Protein AF-A0A6I1E7Z6-F1 (afdb_monomer_lite)

Foldseek 3Di:
DDDPPPDDPDDDDPPPDDQVVLLVPDDPLLNVLCVPDPDNDRSVVLVVQLVVCVVVVDDNVSSSVRD

Secondary structure (DSSP, 8-state):
------S--S------S-HHHHHHTS-HHHHHHHHH-SS---HHHHHHHHHHHHTTT--HHHHHHT-

Structure (mmCIF, N/CA/C/O backbone):
data_AF-A0A6I1E7Z6-F1
#
_entry.id   AF-A0A6I1E7Z6-F1
#
loop_
_atom_site.group_PDB
_atom_site.id
_atom_site.type_symbol
_atom_site.label_atom_id
_atom_site.label_alt_id
_atom_site.label_comp_id
_atom_site.label_asym_id
_atom_site.label_entity_id
_atom_site.label_seq_id
_atom_site.pdbx_PDB_ins_code
_atom_site.Cartn_x
_atom_site.Cartn_y
_atom_site.Cartn_z
_atom_site.occupancy
_atom_site.B_iso_or_equiv
_atom_site.auth_seq_id
_atom_site.auth_comp_id
_atom_site.auth_asym_id
_atom_site.auth_atom_id
_atom_site.pdbx_PDB_model_num
ATOM 1 N N . MET A 1 1 ? 5.417 -8.020 -27.877 1.00 39.31 1 MET A N 1
ATOM 2 C CA . MET A 1 1 ? 6.793 -7.559 -27.588 1.00 39.31 1 MET A CA 1
ATOM 3 C C . MET A 1 1 ? 7.441 -8.517 -26.606 1.00 39.31 1 MET A C 1
ATOM 5 O O . MET A 1 1 ? 6.993 -8.635 -25.468 1.00 39.31 1 MET A O 1
ATOM 9 N N . ASN A 1 2 ? 8.416 -9.272 -27.108 1.00 45.44 2 ASN A N 1
ATOM 10 C CA . ASN A 1 2 ? 9.078 -10.365 -26.407 1.00 45.44 2 ASN A CA 1
ATOM 11 C C . ASN A 1 2 ? 10.050 -9.798 -25.371 1.00 45.44 2 ASN A C 1
ATOM 13 O O . ASN A 1 2 ? 10.783 -8.852 -25.638 1.00 45.44 2 ASN A O 1
ATOM 17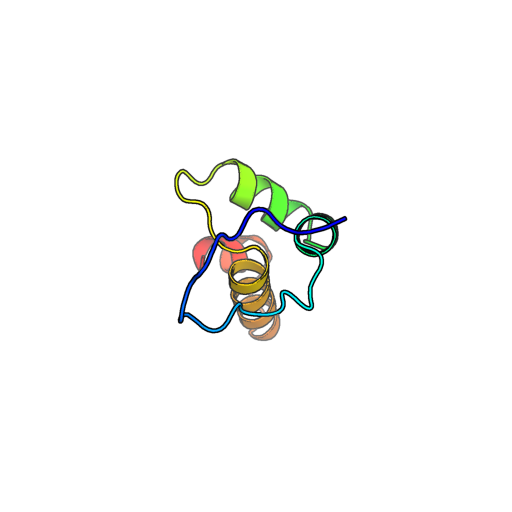 N N . LYS A 1 3 ? 9.998 -10.340 -24.156 1.00 61.78 3 LYS A N 1
ATOM 18 C CA . LYS A 1 3 ? 10.824 -9.898 -23.033 1.00 61.78 3 LYS A CA 1
ATOM 19 C C . LYS A 1 3 ? 12.240 -10.450 -23.233 1.00 61.78 3 LYS A C 1
ATOM 21 O O . LYS A 1 3 ? 12.378 -11.657 -23.413 1.00 61.78 3 LYS A O 1
ATOM 26 N N . ASN A 1 4 ? 13.262 -9.594 -23.169 1.00 70.88 4 ASN A N 1
ATOM 27 C CA . ASN A 1 4 ? 14.686 -9.966 -23.190 1.00 70.88 4 ASN A CA 1
ATOM 28 C C . ASN A 1 4 ? 15.067 -10.746 -21.917 1.00 70.88 4 ASN A C 1
ATOM 30 O O . ASN A 1 4 ? 15.711 -10.207 -21.024 1.00 70.88 4 ASN A O 1
ATOM 34 N N . LEU A 1 5 ? 14.601 -11.989 -21.783 1.00 70.50 5 LEU A N 1
ATOM 35 C CA . LEU A 1 5 ? 14.831 -12.817 -20.590 1.00 70.50 5 LEU A CA 1
ATOM 36 C C . LEU A 1 5 ? 15.872 -13.925 -20.806 1.00 70.50 5 LEU A C 1
ATOM 38 O O . LEU A 1 5 ? 16.236 -14.590 -19.840 1.00 70.50 5 LEU A O 1
ATOM 42 N N . GLY A 1 6 ? 16.367 -14.109 -22.037 1.00 71.69 6 GLY A N 1
ATOM 43 C CA . GLY A 1 6 ? 17.269 -15.213 -22.383 1.00 71.69 6 GLY A CA 1
ATOM 44 C C . GLY A 1 6 ? 16.660 -16.595 -22.093 1.00 71.69 6 GLY A C 1
ATOM 45 O O . GLY A 1 6 ? 15.475 -16.722 -21.776 1.00 71.69 6 GLY A O 1
ATOM 46 N N . SER A 1 7 ? 17.466 -17.651 -22.201 1.00 76.94 7 SER A N 1
ATOM 47 C CA . SER A 1 7 ? 17.083 -19.001 -21.774 1.00 76.94 7 SER A CA 1
ATOM 48 C C . SER A 1 7 ? 17.363 -19.166 -20.277 1.00 76.94 7 SER A C 1
ATOM 50 O O . SER A 1 7 ? 18.495 -19.433 -19.877 1.00 76.94 7 SER A O 1
ATOM 52 N N . THR A 1 8 ? 16.346 -18.994 -19.434 1.00 77.38 8 THR A N 1
ATOM 53 C CA . THR A 1 8 ? 16.450 -19.233 -17.987 1.00 77.38 8 THR A CA 1
ATOM 54 C C . THR A 1 8 ? 15.507 -20.351 -17.550 1.00 77.38 8 THR A C 1
ATOM 56 O O . THR A 1 8 ? 14.353 -20.396 -17.969 1.00 77.38 8 THR A O 1
ATOM 59 N N . SER A 1 9 ? 15.995 -21.253 -16.692 1.00 79.81 9 SER A N 1
ATOM 60 C CA . SER A 1 9 ? 15.187 -22.316 -16.066 1.00 79.81 9 SER A CA 1
ATOM 61 C C . SER A 1 9 ? 14.325 -21.785 -14.904 1.00 79.81 9 SER A C 1
ATOM 63 O O . SER A 1 9 ? 13.451 -22.473 -14.374 1.00 79.81 9 SER A O 1
ATOM 65 N N . LEU A 1 10 ? 14.532 -20.525 -14.495 1.00 80.81 10 LEU A N 1
ATOM 66 C CA . LEU A 1 10 ? 13.772 -19.900 -13.418 1.00 80.81 10 LEU A CA 1
ATOM 67 C C . LEU A 1 10 ? 12.367 -19.515 -13.890 1.00 80.81 10 LEU A C 1
ATOM 69 O O . LEU A 1 10 ? 12.183 -18.782 -14.864 1.00 80.81 10 LEU A O 1
ATOM 73 N N . ARG A 1 11 ? 11.348 -19.948 -13.140 1.00 75.50 11 ARG A N 1
ATOM 74 C CA . ARG A 1 11 ? 9.955 -19.578 -13.407 1.00 75.50 11 ARG A CA 1
ATOM 75 C C . ARG A 1 11 ? 9.774 -18.067 -13.245 1.00 75.50 11 ARG A C 1
ATOM 77 O O . ARG A 1 11 ? 9.769 -17.543 -12.131 1.00 75.50 11 ARG A O 1
ATOM 84 N N . GLY A 1 12 ? 9.547 -17.371 -14.357 1.00 68.19 12 GLY A N 1
ATOM 85 C CA . GLY A 1 12 ? 9.212 -15.950 -14.350 1.00 68.19 12 GLY A CA 1
ATOM 86 C C . GLY A 1 12 ? 7.945 -15.682 -13.532 1.00 68.19 12 GLY A C 1
ATOM 87 O O . GLY A 1 12 ? 6.864 -16.191 -13.837 1.00 68.19 12 GLY A O 1
ATOM 88 N N . LYS A 1 13 ? 8.058 -14.862 -12.484 1.00 68.38 13 LYS A N 1
ATOM 89 C CA . LYS A 1 13 ? 6.913 -14.480 -11.652 1.00 68.38 13 LYS A CA 1
ATOM 90 C C . LYS A 1 13 ? 6.054 -13.476 -12.425 1.00 68.38 13 LYS A C 1
ATOM 92 O O . LYS A 1 13 ? 6.496 -12.359 -12.702 1.00 68.38 13 LYS A O 1
ATOM 97 N N . LYS A 1 14 ? 4.823 -13.857 -12.788 1.00 62.78 14 LYS A N 1
ATOM 98 C CA . LYS A 1 14 ? 3.854 -12.925 -13.388 1.00 62.78 14 LYS A CA 1
ATOM 99 C C . LYS A 1 14 ? 3.558 -11.815 -12.374 1.00 62.78 14 LYS A C 1
ATOM 101 O O . LYS A 1 14 ? 2.984 -12.069 -11.318 1.00 62.78 14 LYS A O 1
ATOM 106 N N . ARG A 1 15 ? 3.962 -10.580 -12.682 1.00 65.69 15 ARG A N 1
ATOM 107 C CA . ARG A 1 15 ? 3.542 -9.397 -11.922 1.00 65.69 15 ARG A CA 1
ATOM 108 C C . ARG A 1 15 ? 2.103 -9.083 -12.334 1.00 65.69 15 ARG A C 1
ATOM 110 O O . ARG A 1 15 ? 1.882 -8.555 -13.413 1.00 65.69 15 ARG A O 1
ATOM 117 N N . VAL A 1 16 ? 1.138 -9.481 -11.503 1.00 65.56 16 VAL A N 1
ATOM 118 C CA . VAL A 1 16 ? -0.301 -9.211 -11.718 1.00 65.56 16 VAL A CA 1
ATOM 119 C C . VAL A 1 16 ? -0.646 -7.744 -11.430 1.00 65.56 16 VAL A C 1
ATOM 121 O O . VAL A 1 16 ? -1.673 -7.249 -11.867 1.00 65.56 16 VAL A O 1
ATOM 124 N N . VAL A 1 17 ? 0.222 -7.028 -10.713 1.00 66.75 17 VAL A N 1
ATOM 125 C CA . VAL A 1 17 ? -0.038 -5.658 -10.269 1.00 66.75 17 VAL A CA 1
ATOM 126 C C . VAL A 1 17 ? 0.843 -4.690 -11.047 1.00 66.75 17 VAL A C 1
ATOM 128 O O . VAL A 1 17 ? 2.056 -4.903 -11.127 1.00 66.75 17 VAL A O 1
ATOM 131 N N . ASN A 1 18 ? 0.239 -3.632 -11.596 1.00 74.56 18 ASN A N 1
ATOM 132 C CA . ASN A 1 18 ? 0.971 -2.520 -12.191 1.00 74.56 18 ASN A CA 1
ATOM 133 C C . ASN A 1 18 ? 1.725 -1.765 -11.071 1.00 74.56 18 ASN A C 1
ATOM 135 O O . ASN A 1 18 ? 1.081 -1.231 -10.158 1.00 74.56 18 ASN A O 1
ATOM 139 N N . PRO A 1 19 ? 3.073 -1.744 -11.087 1.00 69.06 19 PRO A N 1
ATOM 140 C CA . PRO A 1 19 ? 3.865 -1.096 -10.042 1.00 69.06 19 PRO A CA 1
ATOM 141 C C . PRO A 1 19 ? 3.573 0.400 -9.906 1.00 69.06 19 PRO A C 1
ATOM 143 O O . PRO A 1 19 ? 3.514 0.894 -8.785 1.00 69.06 19 PRO A O 1
ATOM 146 N N . VAL A 1 20 ? 3.332 1.088 -11.026 1.00 77.94 20 VAL A N 1
ATOM 147 C CA . VAL A 1 20 ? 3.064 2.535 -11.058 1.00 77.94 20 VAL A CA 1
ATOM 148 C C . VAL A 1 20 ? 1.722 2.831 -10.389 1.00 77.94 20 VAL A C 1
ATOM 150 O O . VAL A 1 20 ? 1.664 3.540 -9.393 1.00 77.94 20 VAL A O 1
ATOM 153 N N . GLN A 1 21 ? 0.666 2.123 -10.798 1.00 83.25 21 GLN A N 1
ATOM 154 C CA . GLN A 1 21 ? -0.665 2.260 -10.195 1.00 83.25 21 GLN A CA 1
ATOM 155 C C . GLN A 1 21 ? -0.682 1.926 -8.690 1.00 83.25 21 GLN A C 1
ATOM 157 O O . GLN A 1 21 ? -1.458 2.485 -7.913 1.00 83.25 21 GLN A O 1
ATOM 162 N N . SER A 1 22 ? 0.177 1.005 -8.247 1.00 83.88 22 SER A N 1
ATOM 163 C CA . SER A 1 22 ? 0.295 0.667 -6.821 1.00 83.88 22 SER A CA 1
ATOM 164 C C . SER A 1 22 ? 0.849 1.821 -5.993 1.00 83.88 22 SER A C 1
ATOM 166 O O . SER A 1 22 ? 0.481 1.945 -4.828 1.00 83.88 22 SER A O 1
ATOM 168 N N . TYR A 1 23 ? 1.733 2.625 -6.583 1.00 84.44 23 TYR A N 1
ATOM 169 C CA . TYR A 1 23 ? 2.304 3.813 -5.963 1.00 84.44 23 TYR A CA 1
ATOM 170 C C . TYR A 1 23 ? 1.328 4.996 -6.021 1.00 84.44 23 TYR A C 1
ATOM 172 O O . TYR A 1 23 ? 1.084 5.639 -5.003 1.00 84.44 23 TYR A O 1
ATOM 180 N N . ASP A 1 24 ? 0.679 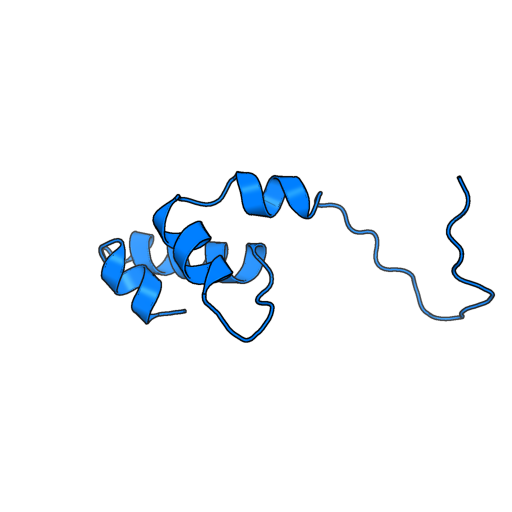5.218 -7.166 1.00 87.44 24 ASP A N 1
ATOM 181 C CA . ASP A 1 24 ? -0.267 6.331 -7.350 1.00 87.44 24 ASP A CA 1
ATOM 182 C C . ASP A 1 24 ? -1.492 6.228 -6.428 1.00 87.44 24 ASP A C 1
A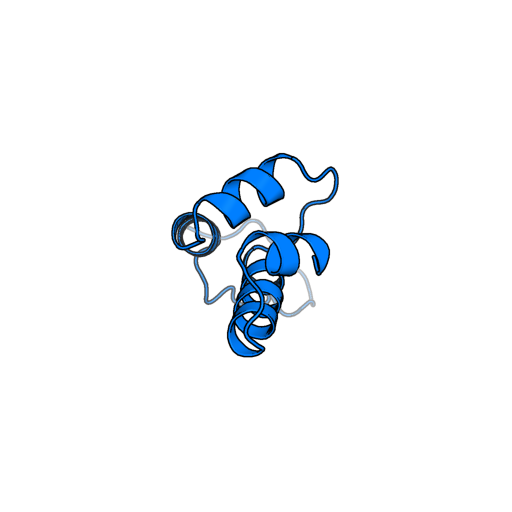TOM 184 O O . ASP A 1 24 ? -2.044 7.232 -5.984 1.00 87.44 24 ASP A O 1
ATOM 188 N N . THR A 1 25 ? -1.898 5.002 -6.079 1.00 88.19 25 THR A N 1
ATOM 189 C CA . THR A 1 25 ? -3.032 4.732 -5.173 1.00 88.19 25 THR A CA 1
ATOM 190 C C . THR A 1 25 ? -2.668 4.769 -3.684 1.00 88.19 25 THR A C 1
ATOM 192 O O . THR A 1 25 ? -3.451 4.310 -2.840 1.00 88.19 25 THR A O 1
ATOM 195 N N . LEU A 1 26 ? -1.473 5.249 -3.331 1.00 89.56 26 LEU A N 1
ATOM 196 C CA . LEU A 1 26 ? -1.075 5.448 -1.940 1.00 89.56 26 LEU A CA 1
ATOM 197 C C . LEU A 1 26 ? -1.587 6.794 -1.392 1.00 89.56 26 LEU A C 1
ATOM 199 O O . LEU A 1 26 ? -1.652 7.783 -2.133 1.00 89.56 26 LEU A O 1
ATOM 203 N N . PRO A 1 27 ? -1.898 6.869 -0.083 1.00 90.38 27 PRO A N 1
ATOM 204 C CA . PRO A 1 27 ? -2.147 8.136 0.598 1.00 90.38 27 PRO A CA 1
ATOM 205 C C . PRO A 1 27 ? -0.971 9.107 0.442 1.00 90.38 27 PRO A C 1
ATOM 207 O O . PRO A 1 27 ? 0.184 8.687 0.435 1.00 90.38 27 PRO A O 1
ATOM 210 N N . ALA A 1 28 ? -1.266 10.406 0.354 1.00 90.75 28 ALA A N 1
ATOM 211 C CA . ALA A 1 28 ? -0.257 11.459 0.222 1.00 90.75 28 ALA A CA 1
ATOM 212 C C . ALA A 1 28 ? 0.885 11.383 1.264 1.00 90.75 28 ALA A C 1
ATOM 214 O O . ALA A 1 28 ? 2.035 11.357 0.829 1.00 90.75 28 ALA A O 1
ATOM 215 N N . PRO A 1 29 ? 0.627 11.261 2.587 1.00 89.81 29 PRO A N 1
ATOM 216 C CA . PRO A 1 29 ? 1.710 11.182 3.577 1.00 89.81 29 PRO A CA 1
ATOM 217 C C . PRO A 1 29 ? 2.611 9.958 3.367 1.00 89.81 29 PRO A C 1
ATOM 219 O O . PRO A 1 29 ? 3.828 10.050 3.485 1.00 89.81 29 PRO A O 1
ATOM 222 N N . LEU A 1 30 ? 2.030 8.827 2.959 1.00 90.25 30 LEU A N 1
ATOM 223 C CA . LEU A 1 30 ? 2.781 7.606 2.681 1.00 90.25 30 LEU A CA 1
ATOM 224 C C . LEU A 1 30 ? 3.650 7.723 1.417 1.00 90.25 30 LEU A C 1
ATOM 226 O O . LEU A 1 30 ? 4.716 7.116 1.352 1.00 90.25 30 LEU A O 1
ATOM 230 N N . ARG A 1 31 ? 3.211 8.495 0.412 1.00 91.12 31 ARG A N 1
ATOM 231 C CA . ARG A 1 31 ? 4.011 8.770 -0.796 1.00 91.12 31 ARG A CA 1
ATOM 232 C C . ARG A 1 31 ? 5.207 9.658 -0.501 1.00 91.12 31 ARG A C 1
ATOM 234 O O . ARG A 1 31 ? 6.289 9.357 -0.989 1.00 91.12 31 ARG A O 1
ATOM 241 N N . VAL A 1 32 ? 5.010 10.717 0.285 1.00 90.56 32 VAL A N 1
ATOM 242 C CA . VAL A 1 32 ? 6.104 11.610 0.697 1.00 90.56 32 VAL A CA 1
ATOM 243 C C . VAL A 1 32 ? 7.148 10.811 1.465 1.00 90.56 32 VAL A C 1
ATOM 245 O O . VAL A 1 32 ? 8.301 10.774 1.048 1.00 90.56 32 VAL A O 1
ATOM 248 N N . TRP A 1 33 ? 6.719 10.051 2.476 1.00 89.94 33 TRP A N 1
ATOM 249 C CA . TRP A 1 33 ? 7.623 9.190 3.232 1.00 89.94 33 TRP A CA 1
ATOM 250 C C . TRP A 1 33 ? 8.390 8.221 2.325 1.00 89.94 33 TRP A C 1
ATOM 252 O O . TRP A 1 33 ? 9.612 8.191 2.371 1.00 89.94 33 TRP A O 1
ATOM 262 N N . LEU A 1 34 ? 7.706 7.502 1.419 1.00 89.31 34 LEU A N 1
ATOM 263 C CA . LEU A 1 34 ? 8.357 6.577 0.475 1.00 89.31 34 LEU A CA 1
ATOM 264 C C . LEU A 1 34 ? 9.379 7.248 -0.452 1.00 89.31 34 LEU A C 1
ATOM 266 O O . LEU A 1 34 ? 10.297 6.570 -0.909 1.00 89.31 34 LEU A O 1
ATOM 270 N N . SER A 1 35 ? 9.212 8.536 -0.758 1.00 88.06 35 SER A N 1
ATOM 271 C CA . SER A 1 35 ? 10.157 9.290 -1.588 1.00 88.06 35 SER A CA 1
ATOM 272 C C . SER A 1 35 ? 11.427 9.709 -0.841 1.00 88.06 35 SER A C 1
ATOM 274 O O . SER A 1 35 ? 12.451 9.942 -1.476 1.00 88.06 35 SER A O 1
ATOM 276 N N . GLU A 1 36 ? 11.371 9.762 0.491 1.00 89.00 36 GLU A N 1
ATOM 277 C CA . GLU A 1 36 ? 12.482 10.162 1.360 1.00 89.00 36 GLU A CA 1
ATOM 278 C C . GLU A 1 36 ? 13.321 8.966 1.841 1.00 89.00 36 GLU A C 1
ATOM 280 O O . GLU A 1 36 ? 14.456 9.138 2.290 1.00 89.00 36 GLU A O 1
ATOM 285 N N . VAL A 1 37 ? 12.799 7.736 1.746 1.00 86.81 37 VAL A N 1
ATOM 286 C CA . VAL A 1 37 ? 13.503 6.547 2.249 1.00 86.81 37 VAL A CA 1
ATOM 287 C C . VAL A 1 37 ? 14.671 6.166 1.342 1.00 86.81 37 VAL A C 1
ATOM 289 O O . VAL A 1 37 ? 14.530 5.990 0.134 1.00 86.81 37 VAL A O 1
ATOM 292 N N . VAL A 1 38 ? 15.824 5.914 1.960 1.00 79.44 38 VAL A N 1
ATOM 293 C CA . VAL A 1 38 ? 17.064 5.494 1.282 1.00 79.44 38 VAL A CA 1
ATOM 294 C C . VAL A 1 38 ? 16.946 4.101 0.635 1.00 79.44 38 VAL A C 1
ATOM 296 O O . VAL A 1 38 ? 17.680 3.781 -0.299 1.00 79.44 38 VAL A O 1
ATOM 299 N N . LEU A 1 39 ? 16.024 3.255 1.109 1.00 77.19 39 LEU A N 1
ATOM 300 C CA . LEU A 1 39 ? 15.850 1.878 0.641 1.00 77.19 39 LEU A CA 1
ATOM 301 C C . LEU A 1 39 ? 14.543 1.733 -0.163 1.00 77.19 39 LEU A C 1
ATOM 303 O O . LEU A 1 39 ? 13.500 2.183 0.315 1.00 77.19 39 LEU A O 1
ATOM 307 N N . PRO A 1 40 ? 14.535 1.055 -1.332 1.00 77.25 40 PRO A N 1
ATOM 308 C CA . PRO A 1 40 ? 13.327 0.912 -2.138 1.00 77.25 40 PRO A CA 1
ATOM 309 C C . PRO A 1 40 ? 12.374 -0.113 -1.518 1.00 77.25 40 PRO A C 1
ATOM 311 O O . PRO A 1 40 ? 12.373 -1.304 -1.849 1.00 77.25 40 PRO A O 1
ATOM 314 N N . TRP A 1 41 ? 11.527 0.361 -0.612 1.00 82.88 41 TRP A N 1
ATOM 315 C CA . TRP A 1 41 ? 10.432 -0.427 -0.075 1.00 82.88 41 TRP A CA 1
ATOM 316 C C . TRP A 1 41 ? 9.393 -0.725 -1.162 1.00 82.88 41 TRP A C 1
ATOM 318 O O . TRP A 1 41 ? 8.983 0.174 -1.900 1.00 82.88 41 TRP A O 1
ATOM 328 N N . PRO A 1 42 ? 8.885 -1.968 -1.259 1.00 83.25 42 PRO A N 1
ATOM 329 C CA . PRO A 1 42 ? 7.759 -2.258 -2.133 1.00 83.25 42 PRO A CA 1
ATOM 330 C C . PRO A 1 42 ? 6.512 -1.469 -1.677 1.00 83.25 42 PRO A C 1
ATOM 332 O O . PRO A 1 42 ? 6.052 -1.692 -0.551 1.00 83.25 42 PRO A O 1
ATOM 335 N N . PRO A 1 43 ? 5.877 -0.648 -2.544 1.00 85.12 43 PRO A N 1
ATOM 336 C CA . PRO A 1 43 ? 4.693 0.159 -2.203 1.00 85.12 43 PRO A CA 1
ATOM 337 C C . PRO A 1 43 ? 3.565 -0.640 -1.537 1.00 85.12 43 PRO A C 1
ATOM 339 O O . PRO A 1 43 ? 2.880 -0.179 -0.628 1.00 85.12 43 PRO A O 1
ATOM 342 N N . LYS A 1 44 ? 3.403 -1.900 -1.958 1.00 86.69 44 LYS A N 1
ATOM 343 C CA . LYS A 1 44 ? 2.404 -2.828 -1.419 1.00 86.69 44 LYS A CA 1
ATOM 344 C C . LYS A 1 44 ? 2.661 -3.202 0.045 1.00 86.69 44 LYS A C 1
ATOM 346 O O . LYS A 1 44 ? 1.705 -3.365 0.799 1.00 86.69 44 LYS A O 1
ATOM 351 N N . SER A 1 45 ? 3.924 -3.365 0.435 1.00 86.88 45 SER A N 1
ATOM 352 C CA . SER A 1 45 ? 4.299 -3.703 1.812 1.00 86.88 45 SER A CA 1
ATOM 353 C C . SER A 1 45 ? 4.056 -2.519 2.739 1.00 86.88 45 SER A C 1
ATOM 355 O O . SER A 1 45 ? 3.403 -2.696 3.767 1.00 86.88 45 SER A O 1
ATOM 357 N N . ALA A 1 46 ? 4.481 -1.322 2.322 1.00 89.19 46 ALA A N 1
ATOM 358 C CA . ALA A 1 46 ? 4.259 -0.089 3.070 1.00 89.19 46 ALA A CA 1
ATOM 359 C C . ALA A 1 46 ? 2.756 0.188 3.262 1.00 89.19 46 ALA A C 1
ATOM 361 O O . ALA A 1 46 ? 2.285 0.355 4.385 1.00 89.19 46 ALA A O 1
ATOM 362 N N . LYS A 1 47 ? 1.955 0.073 2.191 1.00 89.88 47 LYS A N 1
ATOM 363 C CA . LYS A 1 47 ? 0.487 0.193 2.271 1.00 89.88 47 LYS A CA 1
ATOM 364 C C . LYS A 1 47 ? -0.138 -0.793 3.259 1.00 89.88 47 LYS A C 1
ATOM 366 O O . LYS A 1 47 ? -1.092 -0.453 3.951 1.00 89.88 47 LYS A O 1
ATOM 371 N N . ARG A 1 48 ? 0.366 -2.029 3.318 1.00 90.56 48 ARG A N 1
ATOM 372 C CA . ARG A 1 48 ? -0.177 -3.062 4.211 1.00 90.56 48 ARG A CA 1
ATOM 373 C C . ARG A 1 48 ? 0.061 -2.724 5.681 1.00 90.56 48 ARG A C 1
ATOM 375 O O . ARG A 1 48 ? -0.843 -2.928 6.485 1.00 90.56 48 ARG A O 1
ATOM 382 N N . ILE A 1 49 ? 1.256 -2.244 6.023 1.00 90.19 49 ILE A N 1
ATOM 383 C CA . ILE A 1 49 ? 1.585 -1.823 7.392 1.00 90.19 49 ILE A CA 1
ATOM 384 C C . ILE A 1 49 ? 0.753 -0.595 7.763 1.00 90.19 49 ILE A C 1
ATOM 386 O O . ILE A 1 49 ? 0.062 -0.641 8.773 1.00 90.19 49 ILE A O 1
ATOM 390 N N . TRP A 1 50 ? 0.700 0.404 6.878 1.00 91.19 50 TRP A N 1
ATOM 391 C CA 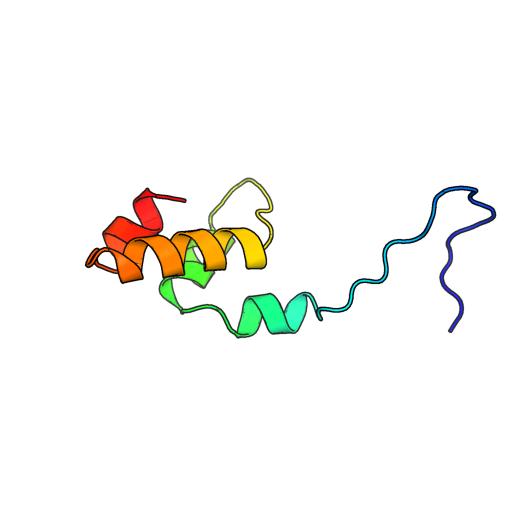. TRP A 1 50 ? -0.115 1.611 7.028 1.00 91.19 50 TRP A CA 1
ATOM 392 C C . TRP A 1 50 ? -1.594 1.324 7.319 1.00 91.19 50 TRP A C 1
ATOM 394 O O . TRP A 1 50 ? -2.184 1.856 8.251 1.00 91.19 50 TRP A O 1
ATOM 404 N N . VAL A 1 51 ? -2.231 0.455 6.528 1.00 92.19 51 VAL A N 1
ATOM 405 C CA . VAL A 1 51 ? -3.644 0.107 6.756 1.00 92.19 51 VAL A CA 1
ATOM 406 C C . VAL A 1 51 ? -3.813 -0.644 8.077 1.00 92.19 51 VAL A C 1
ATOM 408 O O . VAL A 1 51 ? -4.793 -0.428 8.786 1.00 92.19 51 VAL A O 1
ATOM 411 N N . LYS A 1 52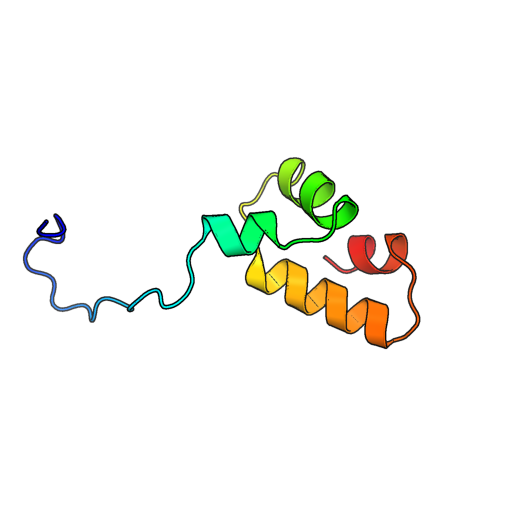 ? -2.855 -1.508 8.432 1.00 92.62 52 LYS A N 1
ATOM 412 C CA . LYS A 1 52 ? -2.892 -2.265 9.686 1.00 92.62 52 LYS A CA 1
ATOM 413 C C . LYS A 1 52 ? -2.779 -1.346 10.905 1.00 92.62 52 LYS A C 1
ATOM 415 O O . LYS A 1 52 ? -3.478 -1.585 11.883 1.00 92.62 52 LYS A O 1
ATOM 420 N N . THR A 1 53 ? -1.933 -0.325 10.871 1.00 91.12 53 THR A N 1
ATOM 421 C CA . THR A 1 53 ? -1.779 0.637 11.974 1.00 91.12 53 THR A CA 1
ATOM 422 C C . THR A 1 53 ? -2.983 1.559 12.085 1.00 91.12 53 THR A C 1
ATOM 424 O O . THR A 1 53 ? -3.552 1.669 13.168 1.00 91.12 53 THR A O 1
ATOM 427 N N . LEU A 1 54 ? -3.490 2.083 10.965 1.00 89.94 54 LEU A N 1
ATOM 428 C CA . LEU A 1 54 ? -4.745 2.842 10.969 1.00 89.94 54 LEU A CA 1
ATOM 429 C C . LEU A 1 54 ? -5.923 2.018 11.508 1.00 89.94 54 LEU A C 1
ATOM 431 O O . LEU A 1 54 ? -6.742 2.529 12.264 1.00 89.94 54 LEU A O 1
ATOM 435 N N . SER A 1 55 ? -5.995 0.720 11.185 1.00 90.12 55 SER A N 1
ATOM 436 C CA . SER A 1 55 ? -7.054 -0.157 11.712 1.00 90.12 55 SER A CA 1
ATOM 437 C C . SER A 1 55 ? -6.986 -0.373 13.229 1.00 90.12 55 SER A C 1
ATOM 439 O O . SER A 1 55 ? -7.971 -0.795 13.826 1.00 90.12 55 SER A O 1
ATOM 441 N N . LYS A 1 56 ? -5.844 -0.074 13.862 1.00 90.38 56 LYS A N 1
ATOM 442 C CA . LYS A 1 56 ? -5.675 -0.117 15.321 1.00 90.38 56 LYS A CA 1
ATOM 443 C C . LYS A 1 56 ? -6.092 1.186 16.015 1.00 90.38 56 LYS A C 1
ATOM 445 O O . LYS A 1 56 ? -6.019 1.247 17.237 1.00 90.38 56 LYS A O 1
ATOM 450 N N . GLY A 1 57 ? -6.525 2.203 15.265 1.00 89.62 57 GLY A N 1
ATOM 451 C CA . GLY A 1 57 ? -6.885 3.518 15.800 1.00 89.62 57 GLY A CA 1
ATOM 452 C C . GLY A 1 57 ? -5.715 4.500 15.889 1.00 89.62 57 GLY A C 1
ATOM 453 O O . GLY A 1 57 ? -5.864 5.564 16.483 1.00 89.62 57 GLY A O 1
ATOM 454 N N . GLU A 1 58 ? -4.559 4.168 15.307 1.00 86.50 58 GLU A N 1
ATOM 455 C CA . GLU A 1 58 ? -3.446 5.112 15.202 1.00 86.50 58 GLU A CA 1
ATOM 456 C C . GLU A 1 58 ? -3.726 6.176 14.133 1.00 86.50 58 GLU A C 1
ATOM 458 O O . GLU A 1 58 ? -4.472 5.959 13.174 1.00 86.50 58 GLU A O 1
ATOM 463 N N . ASN A 1 59 ? -3.117 7.347 14.302 1.00 88.12 59 ASN A N 1
ATOM 464 C CA . ASN A 1 59 ? -3.185 8.434 13.333 1.00 88.12 59 ASN A CA 1
ATOM 465 C C . ASN A 1 59 ? -2.175 8.222 12.185 1.00 88.12 59 ASN A C 1
ATOM 467 O O . ASN A 1 59 ? -1.387 7.274 12.169 1.00 88.12 59 ASN A O 1
ATOM 471 N N . ALA A 1 60 ? -2.196 9.127 11.204 1.00 86.25 60 ALA A N 1
ATOM 472 C CA . ALA A 1 60 ? -1.282 9.095 10.062 1.00 86.25 60 ALA A CA 1
ATOM 473 C C . ALA A 1 60 ? 0.205 9.098 10.474 1.00 86.25 60 ALA A C 1
ATOM 475 O O . ALA A 1 60 ? 1.013 8.438 9.831 1.00 86.25 60 ALA A O 1
ATOM 476 N N . GLU A 1 61 ? 0.564 9.802 11.547 1.00 87.31 61 GLU A N 1
ATOM 477 C CA . GLU A 1 61 ? 1.941 9.861 12.054 1.00 87.31 61 GLU A CA 1
ATOM 478 C C . GLU A 1 61 ? 2.376 8.548 12.713 1.00 87.31 61 GLU A C 1
ATOM 480 O O . GLU A 1 61 ? 3.448 8.035 12.395 1.00 87.31 61 GLU A O 1
ATOM 485 N N . GLY A 1 62 ? 1.532 7.949 13.561 1.00 87.38 62 GLY A N 1
ATOM 486 C CA . GLY A 1 62 ? 1.790 6.633 14.156 1.00 87.38 62 GLY A CA 1
ATOM 487 C C . GLY A 1 62 ? 1.949 5.552 13.088 1.00 87.38 62 GLY A C 1
ATOM 488 O O . GLY A 1 62 ? 2.869 4.735 13.137 1.00 87.38 62 GLY A O 1
ATOM 489 N N . ALA A 1 63 ? 1.145 5.640 12.027 1.00 89.06 63 ALA A N 1
ATOM 490 C CA . ALA A 1 63 ? 1.268 4.758 10.880 1.00 89.06 63 ALA A CA 1
ATOM 491 C C . ALA A 1 63 ? 2.582 4.931 10.093 1.00 89.06 63 ALA A C 1
ATOM 493 O O . ALA A 1 63 ? 3.059 3.935 9.549 1.00 89.06 63 ALA A O 1
ATOM 494 N N . LEU A 1 64 ? 3.165 6.138 10.034 1.00 88.56 64 LEU A N 1
ATOM 495 C CA . LEU A 1 64 ? 4.499 6.361 9.453 1.00 88.56 64 LEU A CA 1
ATOM 496 C C . LEU A 1 64 ? 5.616 5.813 10.344 1.00 88.56 64 LEU A C 1
ATOM 498 O O . LEU A 1 64 ? 6.551 5.215 9.829 1.00 88.56 64 LEU A O 1
ATOM 502 N N . MET A 1 65 ? 5.513 5.977 11.665 1.00 87.81 65 MET A N 1
ATOM 503 C CA . MET A 1 65 ? 6.531 5.500 12.617 1.00 87.81 65 MET A CA 1
ATOM 504 C C . MET A 1 65 ? 6.658 3.972 12.670 1.00 87.81 65 MET A C 1
ATOM 506 O O . MET A 1 65 ? 7.660 3.441 13.139 1.00 87.81 65 MET A O 1
ATOM 510 N N . ALA A 1 66 ? 5.636 3.255 12.209 1.00 85.31 66 ALA A N 1
ATOM 511 C CA . ALA A 1 66 ? 5.615 1.799 12.173 1.00 85.31 66 ALA A CA 1
ATOM 512 C C . ALA A 1 66 ? 6.210 1.183 10.888 1.00 85.31 66 ALA A C 1
ATOM 514 O O . ALA A 1 66 ? 6.197 -0.048 10.759 1.00 85.31 66 ALA A O 1
ATOM 515 N N . LEU A 1 67 ? 6.642 2.009 9.928 1.00 84.38 67 LEU A N 1
ATOM 516 C CA . 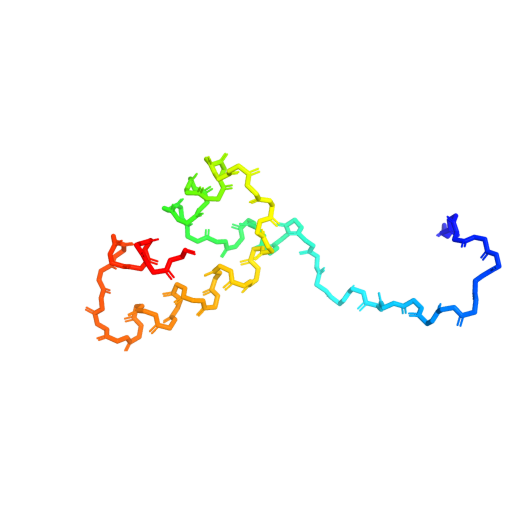LEU A 1 67 ? 7.236 1.604 8.648 1.00 84.38 67 LEU A CA 1
ATOM 517 C C . LEU A 1 67 ? 8.763 1.571 8.720 1.00 84.38 67 LEU A C 1
ATOM 519 O O . LEU A 1 67 ? 9.317 0.571 8.210 1.00 84.38 67 LEU A O 1
#

Radius of gyration: 15.82 Å; chains: 1; bounding box: 24×34×43 Å

Sequence (67 aa):
MNKNLGSTSLRGKKRVVNPVQSYDTLPAPLRVWLSEVVLPWPPKSAKRIWVKTLSKGENAEGALMAL

pLDDT: mean 81.91, std 10.83, range [39.31, 92.62]